Protein AF-A0A8T3UB54-F1 (afdb_monomer_lite)

Structure (mmCIF, N/CA/C/O backbone):
data_AF-A0A8T3UB54-F1
#
_entry.id   AF-A0A8T3UB54-F1
#
loop_
_atom_site.group_PDB
_atom_site.id
_atom_site.type_symbol
_atom_site.label_atom_id
_atom_site.label_alt_id
_atom_site.label_comp_id
_atom_site.label_asym_id
_atom_site.label_entity_id
_atom_site.label_seq_id
_atom_site.pdbx_PDB_ins_code
_atom_site.Cartn_x
_atom_site.Cartn_y
_atom_site.Cartn_z
_atom_site.occupancy
_atom_site.B_iso_or_equiv
_atom_site.auth_seq_id
_atom_site.auth_comp_id
_atom_site.auth_asym_id
_atom_site.auth_atom_id
_atom_site.pdbx_PDB_model_num
ATOM 1 N N . MET A 1 1 ? 8.453 32.050 11.640 1.00 33.62 1 MET A N 1
ATOM 2 C CA . MET A 1 1 ? 7.496 31.511 10.651 1.00 33.62 1 MET A CA 1
ATOM 3 C C . MET A 1 1 ? 7.573 29.992 10.718 1.00 33.62 1 MET A C 1
ATOM 5 O O . MET A 1 1 ? 8.610 29.442 10.378 1.00 33.62 1 MET A O 1
ATOM 9 N N . ARG A 1 2 ? 6.561 29.320 11.280 1.00 33.53 2 ARG A N 1
ATOM 10 C CA . ARG A 1 2 ? 6.485 27.850 11.293 1.00 33.53 2 ARG A CA 1
ATOM 11 C C . ARG A 1 2 ? 5.762 27.442 10.016 1.00 33.53 2 ARG A C 1
ATOM 13 O O . ARG A 1 2 ? 4.587 27.746 9.869 1.00 33.53 2 ARG A O 1
ATOM 20 N N . ILE A 1 3 ? 6.489 26.853 9.075 1.00 33.12 3 ILE A N 1
ATOM 21 C CA . ILE A 1 3 ? 5.892 26.294 7.864 1.00 33.12 3 ILE A CA 1
ATOM 22 C C . ILE A 1 3 ? 5.211 24.995 8.298 1.00 33.12 3 ILE A C 1
ATOM 24 O O . ILE A 1 3 ? 5.888 24.026 8.635 1.00 33.12 3 ILE A O 1
ATOM 28 N N . GLU A 1 4 ? 3.882 24.991 8.364 1.00 40.09 4 GLU A N 1
ATOM 29 C CA . GLU A 1 4 ? 3.115 23.756 8.518 1.00 40.09 4 GLU A CA 1
ATOM 30 C C . GLU A 1 4 ? 3.141 23.018 7.180 1.00 40.09 4 GLU A C 1
ATOM 32 O O . GLU A 1 4 ? 2.377 23.318 6.263 1.00 40.09 4 GLU A O 1
ATOM 37 N N . ILE A 1 5 ? 4.070 22.074 7.044 1.00 42.03 5 ILE A N 1
ATOM 38 C CA . ILE A 1 5 ? 4.097 21.156 5.908 1.00 42.03 5 ILE A CA 1
ATOM 39 C C . ILE A 1 5 ? 2.918 20.194 6.092 1.00 42.03 5 ILE A C 1
ATOM 41 O O . ILE A 1 5 ? 3.005 19.213 6.831 1.00 42.03 5 ILE A O 1
ATOM 45 N N . LYS A 1 6 ? 1.784 20.500 5.453 1.00 50.25 6 LYS A N 1
ATOM 46 C CA . LYS A 1 6 ? 0.708 19.528 5.243 1.00 50.25 6 LYS A CA 1
ATOM 47 C C . LYS A 1 6 ? 1.190 18.546 4.181 1.00 50.25 6 LYS A C 1
ATOM 49 O O . LYS A 1 6 ? 1.202 18.848 2.996 1.00 50.25 6 LYS A O 1
ATOM 54 N N . ASP A 1 7 ? 1.677 17.408 4.645 1.00 54.56 7 ASP A N 1
ATOM 55 C CA . ASP A 1 7 ? 2.254 16.354 3.818 1.00 54.56 7 ASP A CA 1
ATOM 56 C C . ASP A 1 7 ? 1.123 15.610 3.078 1.00 54.56 7 ASP A C 1
ATOM 58 O O . ASP A 1 7 ? 0.450 14.749 3.657 1.00 54.56 7 ASP A O 1
ATOM 62 N N . GLU A 1 8 ? 0.847 15.999 1.829 1.00 57.75 8 GLU A N 1
ATOM 63 C CA . GLU A 1 8 ? -0.151 15.345 0.978 1.00 57.75 8 GLU A CA 1
ATOM 64 C C . GLU A 1 8 ? 0.322 13.939 0.600 1.00 57.75 8 GLU A C 1
ATOM 66 O O . GLU A 1 8 ? 1.298 13.739 -0.124 1.00 57.75 8 GLU A O 1
ATOM 71 N N . ILE A 1 9 ? -0.387 12.927 1.096 1.00 65.88 9 ILE A N 1
ATOM 72 C CA . ILE A 1 9 ? -0.100 11.539 0.748 1.00 65.88 9 ILE A CA 1
ATOM 73 C C . ILE A 1 9 ? -0.791 11.237 -0.571 1.00 65.88 9 ILE A C 1
ATOM 75 O O . ILE A 1 9 ? -2.018 11.196 -0.639 1.00 65.88 9 ILE A O 1
ATOM 79 N N . THR A 1 10 ? -0.008 10.954 -1.604 1.00 70.44 10 THR A N 1
ATOM 80 C CA . THR A 1 10 ? -0.565 10.455 -2.860 1.00 70.44 10 THR A CA 1
ATOM 81 C C . THR A 1 10 ? -0.715 8.937 -2.780 1.00 70.44 10 THR A C 1
ATOM 83 O O . THR A 1 10 ? 0.274 8.204 -2.779 1.00 70.44 10 THR A O 1
ATOM 86 N N . LEU A 1 11 ? -1.961 8.470 -2.691 1.00 77.19 11 LEU A N 1
ATOM 87 C CA . LEU A 1 11 ? -2.327 7.055 -2.742 1.00 77.19 11 LEU A CA 1
ATOM 88 C C . LEU A 1 11 ? -2.946 6.733 -4.097 1.00 77.19 11 LEU A C 1
ATOM 90 O O . LEU A 1 11 ? -3.877 7.405 -4.542 1.00 77.19 11 LEU A O 1
ATOM 94 N N . PHE A 1 12 ? -2.460 5.674 -4.730 1.00 82.81 12 PHE A N 1
ATOM 95 C CA . PHE A 1 12 ? -2.998 5.178 -5.988 1.00 82.81 12 PHE A CA 1
ATOM 96 C C . PHE A 1 12 ? -3.802 3.904 -5.754 1.00 82.81 12 PHE A C 1
ATOM 98 O O . PHE A 1 12 ? -3.489 3.112 -4.870 1.00 82.81 12 PHE A O 1
ATOM 105 N N . ASN A 1 13 ? -4.839 3.692 -6.557 1.00 85.00 13 ASN A N 1
ATOM 106 C CA . ASN A 1 13 ? -5.579 2.433 -6.567 1.00 85.00 13 ASN A CA 1
ATOM 107 C C . ASN A 1 13 ? -4.912 1.445 -7.535 1.00 85.00 13 ASN A C 1
ATOM 109 O O . ASN A 1 13 ? -4.432 1.846 -8.597 1.00 85.00 13 ASN A O 1
ATOM 113 N N . GLY A 1 14 ? -4.921 0.159 -7.204 1.00 85.19 14 GLY A N 1
ATOM 114 C CA . GLY A 1 14 ? -4.440 -0.913 -8.076 1.00 85.19 14 GLY A CA 1
ATOM 115 C C . GLY A 1 14 ? -5.026 -2.268 -7.698 1.00 85.19 14 GLY A C 1
ATOM 116 O O . GLY A 1 14 ? -5.875 -2.364 -6.808 1.00 85.19 14 GLY A O 1
ATOM 117 N N . THR A 1 15 ? -4.545 -3.308 -8.363 1.00 87.06 15 THR A N 1
ATOM 118 C CA . THR A 1 15 ? -4.821 -4.707 -8.041 1.00 87.06 15 THR A CA 1
ATOM 119 C C . THR A 1 15 ? -3.515 -5.437 -7.741 1.00 87.06 15 THR A C 1
ATOM 121 O O . THR A 1 15 ? -2.492 -5.215 -8.387 1.00 87.06 15 THR A O 1
ATOM 124 N N . PHE A 1 16 ? -3.527 -6.295 -6.724 1.00 86.50 16 PHE A N 1
ATOM 125 C CA . PHE A 1 16 ? -2.415 -7.189 -6.417 1.00 86.50 16 PHE A CA 1
ATOM 126 C C . PHE A 1 16 ? -2.948 -8.592 -6.170 1.00 86.50 16 PHE A C 1
ATOM 128 O O . PHE A 1 16 ? -3.822 -8.773 -5.329 1.00 86.50 16 PHE A O 1
ATOM 135 N N . GLN A 1 17 ? -2.467 -9.571 -6.941 1.00 86.12 17 GLN A N 1
ATOM 136 C CA . GLN A 1 17 ? -2.981 -10.951 -6.924 1.00 86.12 17 GLN A CA 1
ATOM 137 C C . GLN A 1 17 ? -4.511 -11.045 -7.127 1.00 86.12 17 GLN A C 1
ATOM 139 O O . GLN A 1 17 ? -5.162 -11.952 -6.619 1.00 86.12 17 GLN A O 1
ATOM 144 N N . GLY A 1 18 ? -5.098 -10.098 -7.868 1.00 83.31 18 GLY A N 1
ATOM 145 C CA . GLY A 1 18 ? -6.547 -10.013 -8.087 1.00 83.31 18 GLY A CA 1
ATOM 146 C C . GLY A 1 18 ? -7.335 -9.310 -6.973 1.00 83.31 18 GLY A C 1
ATOM 147 O O . GLY A 1 18 ? -8.535 -9.095 -7.135 1.00 83.31 18 GLY A O 1
ATOM 148 N N . GLU A 1 19 ? -6.691 -8.892 -5.879 1.00 86.69 19 GLU A N 1
ATOM 149 C CA . GLU A 1 19 ? -7.334 -8.128 -4.807 1.00 86.69 19 GLU A CA 1
ATOM 150 C C . GLU A 1 19 ? -7.142 -6.612 -4.978 1.00 86.69 19 GLU A C 1
ATOM 152 O O . GLU A 1 19 ? -6.068 -6.165 -5.393 1.00 86.69 19 GLU A O 1
ATOM 157 N N . PRO A 1 20 ? -8.151 -5.786 -4.642 1.00 88.19 20 PRO A N 1
ATOM 158 C CA . PRO A 1 20 ? -8.029 -4.338 -4.709 1.00 88.19 20 PRO A CA 1
ATOM 159 C C . PRO A 1 20 ? -7.111 -3.811 -3.601 1.00 88.19 20 PRO A C 1
ATOM 161 O O . PRO A 1 20 ? -7.302 -4.081 -2.413 1.00 88.19 20 PRO A O 1
ATOM 164 N N . ILE A 1 21 ? -6.146 -2.985 -3.992 1.00 89.69 21 ILE A N 1
ATOM 165 C CA . ILE A 1 21 ? -5.135 -2.417 -3.100 1.00 89.69 21 ILE A CA 1
ATOM 166 C C . ILE A 1 21 ? -5.037 -0.901 -3.256 1.00 89.69 21 ILE A C 1
ATOM 168 O O . ILE A 1 21 ? -5.381 -0.334 -4.298 1.00 89.69 21 ILE A O 1
ATOM 172 N N . TYR A 1 22 ? -4.506 -0.254 -2.221 1.00 88.69 22 TYR A N 1
ATOM 173 C CA . TYR A 1 22 ? -3.854 1.039 -2.384 1.00 88.69 22 TYR A CA 1
ATOM 174 C C . TYR A 1 22 ? -2.352 0.815 -2.534 1.00 88.69 22 TYR A C 1
ATOM 176 O O . TYR A 1 22 ? -1.793 -0.065 -1.885 1.00 88.69 22 TYR A O 1
ATOM 184 N N . TYR A 1 23 ? -1.677 1.606 -3.357 1.00 86.62 23 TYR A N 1
ATOM 185 C CA . TYR A 1 23 ? -0.223 1.599 -3.425 1.00 86.62 23 TYR A CA 1
ATOM 186 C C . TYR A 1 23 ? 0.354 3.008 -3.404 1.00 86.62 23 TYR A C 1
ATOM 188 O O . TYR A 1 23 ? -0.277 3.975 -3.836 1.00 86.62 23 TYR A O 1
ATOM 196 N N . MET A 1 24 ? 1.584 3.106 -2.914 1.00 85.69 24 MET A N 1
ATOM 197 C CA . MET A 1 24 ? 2.392 4.319 -2.965 1.00 85.69 24 MET A CA 1
ATOM 198 C C . MET A 1 24 ? 3.754 4.012 -3.570 1.00 85.69 24 MET A C 1
ATOM 200 O O . MET A 1 24 ? 4.289 2.915 -3.412 1.00 85.69 24 MET A O 1
ATOM 204 N N . VAL A 1 25 ? 4.307 4.988 -4.282 1.00 81.62 25 VAL A N 1
ATOM 205 C CA . VAL A 1 25 ? 5.596 4.854 -4.958 1.00 81.62 25 VAL A CA 1
ATOM 206 C C . VAL A 1 25 ? 6.611 5.672 -4.183 1.00 81.62 25 VAL A C 1
ATOM 208 O O . VAL A 1 25 ? 6.506 6.893 -4.110 1.00 81.62 25 VAL A O 1
ATOM 211 N N . ALA A 1 26 ? 7.591 4.995 -3.603 1.00 81.62 26 ALA A N 1
ATOM 212 C CA . ALA A 1 26 ? 8.731 5.615 -2.950 1.00 81.62 26 ALA A CA 1
ATOM 213 C C . ALA A 1 26 ? 9.983 5.368 -3.791 1.00 81.62 26 ALA A C 1
ATOM 215 O O . ALA A 1 26 ? 10.181 4.274 -4.311 1.00 81.62 26 ALA A O 1
ATOM 216 N N . TYR A 1 27 ? 10.859 6.360 -3.905 1.00 75.44 27 TYR A N 1
ATOM 217 C CA . TYR A 1 27 ? 12.148 6.185 -4.569 1.00 75.44 27 TYR A CA 1
ATOM 218 C C . TYR A 1 27 ? 13.235 6.048 -3.511 1.00 75.44 27 TYR A C 1
ATOM 220 O O . TYR A 1 27 ? 13.407 6.931 -2.676 1.00 75.44 27 TYR A O 1
ATOM 228 N N . ASN A 1 28 ? 13.974 4.942 -3.548 1.00 73.00 28 ASN A N 1
ATOM 229 C CA . ASN A 1 28 ? 15.182 4.771 -2.749 1.00 73.00 28 ASN A CA 1
ATOM 230 C C . ASN A 1 28 ? 16.367 4.631 -3.707 1.00 73.00 28 ASN A C 1
ATOM 232 O O . ASN A 1 28 ? 16.371 3.710 -4.522 1.00 73.00 28 ASN A O 1
ATOM 236 N N . ASN A 1 29 ? 17.334 5.553 -3.649 1.00 75.06 29 ASN A N 1
ATOM 237 C CA . ASN A 1 29 ? 18.503 5.590 -4.541 1.00 75.06 29 ASN A CA 1
ATOM 238 C C . ASN A 1 29 ? 18.137 5.384 -6.027 1.00 75.06 29 ASN A C 1
ATOM 240 O O . ASN A 1 29 ? 18.621 4.458 -6.675 1.00 75.06 29 ASN A O 1
ATOM 244 N N . CYS A 1 30 ? 17.218 6.205 -6.548 1.00 69.62 30 CYS A N 1
ATOM 245 C CA . CYS A 1 30 ? 16.703 6.144 -7.928 1.00 69.62 30 CYS A CA 1
ATOM 246 C C . CYS A 1 30 ? 15.951 4.854 -8.317 1.00 69.62 30 CYS A C 1
ATOM 248 O O . CYS A 1 30 ? 15.487 4.744 -9.449 1.00 69.62 30 CYS A O 1
ATOM 250 N N . SER A 1 31 ? 15.765 3.905 -7.396 1.00 74.62 31 SER A N 1
ATOM 251 C CA . SER A 1 31 ? 14.982 2.691 -7.637 1.00 74.62 31 SER A CA 1
ATOM 252 C C . SER A 1 31 ? 13.551 2.864 -7.119 1.00 74.62 31 SER A C 1
ATOM 254 O O . SER A 1 31 ? 13.374 3.163 -5.930 1.00 74.62 31 SER A O 1
ATOM 256 N N . PRO A 1 32 ? 12.522 2.680 -7.967 1.00 79.88 32 PRO A N 1
ATOM 257 C CA . PRO A 1 32 ? 11.138 2.756 -7.528 1.00 79.88 32 PRO A CA 1
ATOM 258 C C . PRO A 1 32 ? 10.786 1.539 -6.668 1.00 79.88 32 PRO A C 1
ATOM 260 O O . PRO A 1 32 ? 10.966 0.389 -7.071 1.00 79.88 32 PRO A O 1
ATOM 263 N N . ARG A 1 33 ? 10.245 1.802 -5.484 1.00 84.94 33 ARG A N 1
ATOM 264 C CA . ARG A 1 33 ? 9.636 0.828 -4.583 1.00 84.94 33 ARG A CA 1
ATOM 265 C C . ARG A 1 33 ? 8.149 1.110 -4.510 1.00 84.94 33 ARG A C 1
ATOM 267 O O . ARG A 1 33 ? 7.735 2.236 -4.241 1.00 84.94 33 ARG A O 1
ATOM 274 N N . VAL A 1 34 ? 7.359 0.080 -4.749 1.00 86.00 34 VAL A N 1
ATOM 275 C CA . VAL A 1 34 ? 5.906 0.132 -4.667 1.00 86.00 34 VAL A CA 1
ATOM 276 C C . VAL A 1 34 ? 5.513 -0.477 -3.334 1.00 86.00 34 VAL A C 1
ATOM 278 O O . VAL A 1 34 ? 5.752 -1.655 -3.093 1.00 86.00 34 VAL A O 1
ATOM 281 N N . ILE A 1 35 ? 4.951 0.325 -2.443 1.00 88.38 35 ILE A N 1
ATOM 282 C CA . ILE A 1 35 ? 4.464 -0.153 -1.151 1.00 88.38 35 ILE A CA 1
ATOM 283 C C . ILE A 1 35 ? 2.978 -0.430 -1.311 1.00 88.38 35 ILE A C 1
ATOM 285 O O . ILE A 1 35 ? 2.220 0.468 -1.685 1.00 88.38 35 ILE A O 1
ATOM 289 N N . ILE A 1 36 ? 2.586 -1.675 -1.065 1.00 88.75 36 ILE A N 1
ATOM 290 C CA . ILE A 1 36 ? 1.231 -2.173 -1.269 1.00 88.75 36 ILE A CA 1
ATOM 291 C C . ILE A 1 36 ? 0.505 -2.221 0.069 1.00 88.75 36 ILE A C 1
ATOM 293 O O . ILE A 1 36 ? 0.983 -2.804 1.043 1.00 88.75 36 ILE A O 1
ATOM 297 N N . LEU A 1 37 ? -0.687 -1.638 0.091 1.00 88.81 37 LEU A N 1
ATOM 298 C CA . LEU A 1 37 ? -1.543 -1.505 1.256 1.00 88.81 37 LEU A CA 1
ATOM 299 C C . LEU A 1 37 ? -2.882 -2.192 1.003 1.00 88.81 37 LEU A C 1
ATOM 301 O O . LEU A 1 37 ? -3.493 -2.058 -0.062 1.00 88.81 37 LEU A O 1
ATOM 305 N N . ASN A 1 38 ? -3.384 -2.878 2.024 1.00 88.44 38 ASN A N 1
ATOM 306 C CA . ASN A 1 38 ? -4.710 -3.470 1.976 1.00 88.44 38 ASN A CA 1
ATOM 307 C C . ASN A 1 38 ? -5.783 -2.371 2.000 1.00 88.44 38 ASN A C 1
ATOM 309 O O . ASN A 1 38 ? -5.967 -1.702 3.021 1.00 88.44 38 ASN A O 1
ATOM 313 N N . LYS A 1 39 ? -6.518 -2.227 0.893 1.00 86.19 39 LYS A N 1
ATOM 314 C CA . LYS A 1 39 ? -7.556 -1.204 0.727 1.00 86.19 39 LYS A CA 1
ATOM 315 C C . LYS A 1 39 ? -8.636 -1.286 1.800 1.00 86.19 39 LYS A C 1
ATOM 317 O O . LYS A 1 39 ? -8.910 -0.299 2.473 1.00 86.19 39 LYS A O 1
ATOM 322 N N . ASN A 1 40 ? -9.183 -2.479 2.021 1.00 85.69 40 ASN A N 1
ATOM 323 C CA . ASN A 1 40 ? -10.280 -2.687 2.965 1.00 85.69 40 ASN A CA 1
ATOM 324 C C . ASN A 1 40 ? -9.872 -2.352 4.404 1.00 85.69 40 ASN A C 1
ATOM 326 O O . ASN A 1 40 ? -10.620 -1.695 5.126 1.00 85.69 40 ASN A O 1
ATOM 330 N N . LYS A 1 41 ? -8.673 -2.777 4.827 1.00 85.06 41 LYS A N 1
ATOM 331 C CA . LYS A 1 41 ? -8.154 -2.447 6.163 1.00 85.06 41 LYS A CA 1
ATOM 332 C C . LYS A 1 41 ? -7.916 -0.946 6.311 1.00 85.06 41 LYS A C 1
ATOM 334 O O . LYS A 1 41 ? -8.237 -0.385 7.353 1.00 85.06 41 LYS A O 1
ATOM 339 N N . PHE A 1 42 ? -7.378 -0.306 5.277 1.00 84.06 42 PHE A N 1
ATOM 340 C CA . PHE A 1 42 ? -7.086 1.122 5.303 1.00 84.06 42 PHE A CA 1
ATOM 341 C C . PHE A 1 42 ? -8.370 1.963 5.347 1.00 84.06 42 PHE A C 1
ATOM 343 O O . PHE A 1 42 ? -8.508 2.829 6.209 1.00 84.06 42 PHE A O 1
ATOM 350 N N . ASP A 1 43 ? -9.363 1.634 4.517 1.00 82.88 43 ASP A N 1
ATOM 351 C CA . ASP A 1 43 ? -10.675 2.292 4.517 1.00 82.88 43 ASP A CA 1
ATOM 352 C C . ASP A 1 43 ? -11.406 2.107 5.861 1.00 82.88 43 ASP A C 1
ATOM 354 O O . ASP A 1 43 ? -12.056 3.033 6.347 1.00 82.88 43 ASP A O 1
ATOM 358 N N . LEU A 1 44 ? -11.271 0.943 6.514 1.00 83.38 44 LEU A N 1
ATOM 359 C CA . LEU A 1 44 ? -11.818 0.707 7.857 1.00 83.38 44 LEU A CA 1
ATOM 360 C C . LEU A 1 44 ? -11.190 1.618 8.918 1.00 83.38 44 LEU A C 1
ATOM 362 O O . LEU A 1 44 ? -11.912 2.135 9.772 1.00 83.38 44 LEU A O 1
ATOM 366 N N . LEU A 1 45 ? -9.872 1.828 8.866 1.00 78.56 45 LEU A N 1
ATOM 367 C CA . LEU A 1 45 ? -9.168 2.724 9.790 1.00 78.56 45 LEU A CA 1
ATOM 368 C C . LEU A 1 45 ? -9.552 4.193 9.566 1.00 78.56 45 LEU A C 1
ATOM 370 O O . LEU A 1 45 ? -9.640 4.959 10.528 1.00 78.56 45 LEU A O 1
ATOM 374 N N . LEU A 1 46 ? -9.824 4.573 8.315 1.00 75.06 46 LEU A N 1
ATOM 375 C CA . LEU A 1 46 ? -10.197 5.934 7.924 1.00 75.06 46 LEU A CA 1
ATOM 376 C C . LEU A 1 46 ? -11.675 6.273 8.156 1.00 75.06 46 LEU A C 1
ATOM 378 O O . LEU A 1 46 ? -12.007 7.438 8.349 1.00 75.06 46 LEU A O 1
ATOM 382 N N . ARG A 1 47 ? -12.571 5.278 8.188 1.00 68.94 47 ARG A N 1
ATOM 383 C CA . ARG A 1 47 ? -14.040 5.444 8.138 1.00 68.94 47 ARG A CA 1
ATOM 384 C C . ARG A 1 47 ? -14.681 6.329 9.220 1.00 68.94 47 ARG A C 1
ATOM 386 O O . ARG A 1 47 ? -15.872 6.604 9.132 1.00 68.94 47 ARG A O 1
ATOM 393 N N . LYS A 1 48 ? -13.943 6.729 10.258 1.00 64.81 48 LYS A N 1
ATOM 394 C CA . LYS A 1 48 ? -14.431 7.565 11.372 1.00 64.81 48 LYS A CA 1
ATOM 395 C C . LYS A 1 48 ? -13.521 8.758 11.692 1.00 64.81 48 LYS A C 1
ATOM 397 O O . LYS A 1 48 ? -13.665 9.350 12.758 1.00 64.81 48 LYS A O 1
ATOM 402 N N . ARG A 1 49 ? -12.546 9.074 10.833 1.00 64.69 49 ARG A N 1
ATOM 403 C CA . ARG A 1 49 ? -11.495 10.057 11.130 1.00 64.69 49 ARG A CA 1
ATOM 404 C C . ARG A 1 49 ? -11.379 11.075 10.004 1.00 64.69 49 ARG A C 1
ATOM 406 O O . ARG A 1 49 ? -11.014 10.724 8.890 1.00 64.69 49 ARG A O 1
ATOM 413 N N . GLU A 1 50 ? -11.653 12.336 10.320 1.00 61.62 50 GLU A N 1
ATOM 414 C CA . 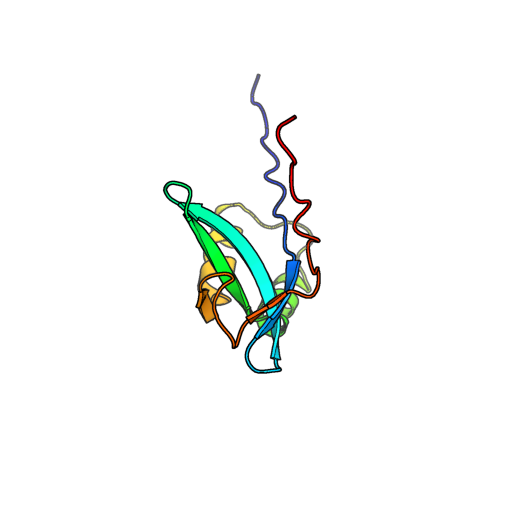GLU A 1 50 ? -11.462 13.465 9.395 1.00 61.62 50 GLU A CA 1
ATOM 415 C C . GLU A 1 50 ? -10.013 13.974 9.396 1.00 61.62 50 GLU A C 1
ATOM 417 O O . GLU A 1 50 ? -9.549 14.555 8.419 1.00 61.62 50 GLU A O 1
ATOM 422 N N . THR A 1 51 ? -9.276 13.735 10.485 1.00 63.94 51 THR A N 1
ATOM 423 C CA . THR A 1 51 ? -7.874 14.135 10.647 1.00 63.94 51 THR A CA 1
ATOM 424 C C . THR A 1 51 ? -7.075 13.029 11.335 1.00 63.94 51 THR A C 1
ATOM 426 O O . THR A 1 51 ? -7.569 12.341 12.229 1.00 63.94 51 THR A O 1
ATOM 429 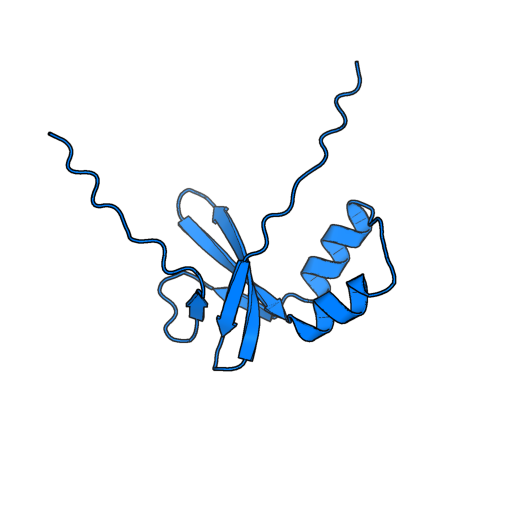N N . ILE A 1 52 ? -5.838 12.818 10.881 1.00 68.44 52 ILE A N 1
ATOM 430 C CA . ILE A 1 52 ? -4.906 11.819 11.420 1.00 68.44 52 ILE A CA 1
ATOM 431 C C . ILE A 1 52 ? -3.577 12.519 11.682 1.00 68.44 52 ILE A C 1
ATOM 433 O O . ILE A 1 52 ? -3.08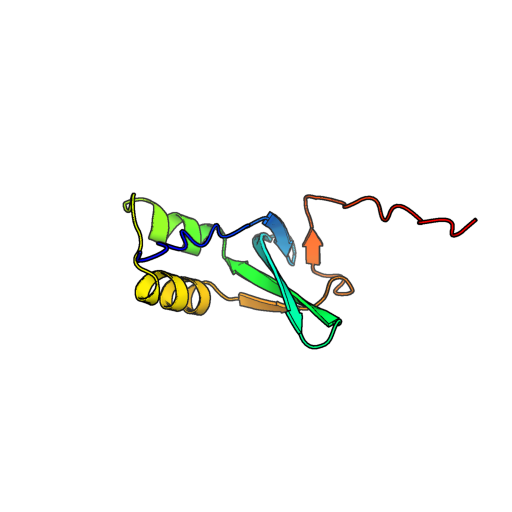0 13.254 10.828 1.00 68.44 52 ILE A O 1
ATOM 437 N N . SER A 1 53 ? -2.997 12.296 12.861 1.00 72.69 53 SER A N 1
ATOM 438 C CA . SER A 1 53 ? -1.674 12.827 13.194 1.00 72.69 53 SER A CA 1
ATOM 439 C C . SER A 1 53 ? -0.555 12.086 12.446 1.00 72.69 53 SER A C 1
ATOM 441 O O . SER A 1 53 ? -0.711 10.947 12.008 1.00 72.69 53 SER A O 1
ATOM 443 N N . PHE A 1 54 ? 0.620 12.703 12.304 1.00 68.75 54 PHE A N 1
ATOM 444 C CA . PHE A 1 54 ? 1.750 12.091 11.587 1.00 68.75 54 PHE A CA 1
ATOM 445 C C . PHE A 1 54 ? 2.210 10.745 12.189 1.00 68.75 54 PHE A C 1
ATOM 447 O O . PHE A 1 54 ? 2.599 9.826 11.463 1.00 68.75 54 PHE A O 1
ATOM 454 N N . SER A 1 55 ? 2.146 10.600 13.513 1.00 72.38 55 SER A N 1
ATOM 455 C CA . SER A 1 55 ? 2.486 9.356 14.212 1.00 72.38 55 SER A CA 1
ATOM 456 C C . SER A 1 55 ? 1.483 8.242 13.909 1.00 72.38 55 SER A C 1
ATOM 458 O O . SER A 1 55 ? 1.879 7.121 13.587 1.00 72.38 55 SER A O 1
ATOM 460 N N . GLU A 1 56 ? 0.189 8.556 13.943 1.00 72.31 56 GLU A N 1
ATOM 461 C CA . GLU A 1 56 ? -0.884 7.617 13.604 1.00 72.31 56 GLU A CA 1
ATOM 462 C C . GLU A 1 56 ? -0.845 7.218 12.130 1.00 72.31 56 GLU A C 1
ATOM 464 O O . GLU A 1 56 ? -0.997 6.041 11.814 1.00 72.31 56 GLU A O 1
ATOM 469 N N . LYS A 1 57 ? -0.546 8.173 11.238 1.00 73.38 57 LYS A N 1
ATOM 470 C CA . LYS A 1 57 ? -0.290 7.931 9.814 1.00 73.38 57 LYS A CA 1
ATOM 471 C C . LYS A 1 57 ? 0.735 6.809 9.667 1.00 73.38 57 LYS A C 1
ATOM 473 O O . LYS A 1 57 ? 0.414 5.763 9.110 1.00 73.38 57 LYS A O 1
ATOM 478 N N . SER A 1 58 ? 1.941 6.985 10.213 1.00 75.00 58 SER A N 1
ATOM 479 C CA . SER A 1 58 ? 3.020 5.991 10.100 1.00 75.00 58 SER A CA 1
ATOM 480 C C . SER A 1 58 ? 2.611 4.614 10.634 1.00 75.00 58 SER A C 1
ATOM 482 O O . SER A 1 58 ? 2.920 3.592 10.019 1.00 75.00 58 SER A O 1
ATOM 484 N N . PHE A 1 59 ? 1.870 4.583 11.743 1.00 81.75 59 PHE A N 1
ATOM 485 C CA . PHE A 1 59 ? 1.353 3.344 12.313 1.00 81.75 59 PHE A CA 1
ATOM 486 C C . PHE A 1 59 ? 0.344 2.650 11.385 1.00 81.75 59 PHE A C 1
ATOM 488 O O . PHE A 1 59 ? 0.466 1.452 11.144 1.00 81.75 59 PHE A O 1
ATOM 495 N N . TYR A 1 60 ? -0.598 3.385 10.791 1.00 80.00 60 TYR A N 1
ATOM 496 C CA . TYR A 1 60 ? -1.585 2.816 9.866 1.00 80.00 60 TYR A CA 1
ATOM 497 C C . TYR A 1 60 ? -0.968 2.295 8.584 1.00 80.00 60 TYR A C 1
ATOM 499 O O . TYR A 1 60 ? -1.341 1.210 8.146 1.00 80.00 60 TYR A O 1
ATOM 507 N N . PHE A 1 61 ? 0.012 3.006 8.023 1.00 80.94 61 PHE A N 1
ATOM 508 C CA . PHE A 1 61 ? 0.767 2.493 6.882 1.00 80.94 61 PHE A CA 1
ATOM 509 C C . PHE A 1 61 ? 1.415 1.154 7.215 1.00 80.94 61 PHE A C 1
ATOM 511 O O . PHE A 1 61 ? 1.215 0.200 6.476 1.00 80.94 61 PHE A O 1
ATOM 518 N N . LYS A 1 62 ? 2.083 1.040 8.369 1.00 82.25 62 LYS A N 1
ATOM 519 C CA . LYS A 1 62 ? 2.692 -0.223 8.810 1.00 82.25 62 LYS A CA 1
ATOM 520 C C . LYS A 1 62 ? 1.672 -1.335 9.064 1.00 82.25 62 LYS A C 1
ATOM 522 O O . LYS A 1 62 ? 1.940 -2.481 8.737 1.00 82.25 62 LYS A O 1
ATOM 527 N N . CYS A 1 63 ? 0.509 -1.024 9.636 1.00 83.00 63 CYS A N 1
ATOM 528 C CA . CYS A 1 63 ? -0.532 -2.025 9.893 1.00 83.00 63 CYS A CA 1
ATOM 529 C C . CYS A 1 63 ? -1.245 -2.503 8.620 1.00 83.00 63 CYS A C 1
ATOM 531 O O . CYS A 1 63 ? -1.736 -3.633 8.577 1.00 83.00 63 CYS A O 1
ATOM 533 N N . CYS A 1 64 ? -1.353 -1.639 7.611 1.00 86.00 64 CYS A N 1
ATOM 534 C CA . CYS A 1 64 ? -2.009 -1.946 6.344 1.00 86.00 64 CYS A CA 1
ATOM 535 C C . CYS A 1 64 ? -1.047 -2.449 5.267 1.00 86.00 64 CYS A C 1
ATOM 537 O O . CYS A 1 64 ? -1.532 -2.941 4.247 1.00 86.00 64 CYS A O 1
ATOM 539 N N . GLU A 1 65 ? 0.266 -2.337 5.477 1.00 89.25 65 GLU A N 1
ATOM 540 C CA . GLU A 1 65 ? 1.292 -2.846 4.572 1.00 89.25 65 GLU A CA 1
ATOM 541 C C . GLU A 1 65 ? 1.152 -4.357 4.399 1.00 89.25 65 GLU A C 1
ATOM 543 O O . GLU A 1 65 ? 1.165 -5.127 5.357 1.00 89.25 65 GLU A O 1
ATOM 548 N N . ILE A 1 66 ? 0.974 -4.770 3.146 1.00 87.25 66 ILE A N 1
ATOM 549 C CA . ILE A 1 66 ? 0.987 -6.177 2.753 1.00 87.25 66 ILE A CA 1
ATOM 550 C C . ILE A 1 66 ? 2.422 -6.558 2.406 1.00 87.25 66 ILE A C 1
ATOM 552 O O . ILE A 1 66 ? 2.957 -7.535 2.921 1.00 87.25 66 ILE A O 1
ATOM 556 N N . CYS A 1 67 ? 3.033 -5.794 1.500 1.00 87.56 67 CYS A N 1
ATOM 557 C CA . CYS A 1 67 ? 4.387 -6.029 1.027 1.00 87.56 67 CYS A CA 1
ATOM 558 C C . CYS A 1 67 ? 4.944 -4.798 0.303 1.00 87.56 67 CYS A C 1
ATOM 560 O O . CYS A 1 67 ? 4.220 -3.862 -0.050 1.00 87.56 67 CYS A O 1
ATOM 562 N N . VAL A 1 68 ? 6.251 -4.836 0.055 1.00 86.88 68 VAL A N 1
ATOM 563 C CA . VAL A 1 68 ? 6.954 -3.876 -0.794 1.00 86.88 68 VAL A CA 1
ATOM 564 C C . VAL A 1 68 ? 7.436 -4.612 -2.034 1.00 86.88 68 VAL A C 1
ATOM 566 O O . VAL A 1 68 ? 8.187 -5.581 -1.934 1.00 86.88 68 VAL A O 1
ATOM 569 N N . THR A 1 69 ? 7.009 -4.151 -3.201 1.00 85.88 69 THR A N 1
ATOM 570 C CA . THR A 1 69 ? 7.334 -4.743 -4.499 1.00 85.88 69 THR A CA 1
ATOM 571 C C . THR A 1 69 ? 7.927 -3.687 -5.432 1.00 85.88 69 THR A C 1
ATOM 573 O O . THR A 1 69 ? 8.290 -2.577 -5.027 1.00 85.88 69 THR A O 1
ATOM 576 N N . THR A 1 70 ? 8.090 -4.042 -6.702 1.00 85.25 70 THR A N 1
ATOM 577 C CA . THR A 1 70 ? 8.529 -3.129 -7.762 1.00 85.25 70 THR A CA 1
ATOM 578 C C . THR A 1 70 ? 7.508 -3.154 -8.894 1.00 85.25 70 THR A C 1
ATOM 580 O O . THR A 1 70 ? 6.700 -4.075 -8.984 1.00 85.25 70 THR A O 1
ATOM 583 N N . PHE A 1 71 ? 7.573 -2.182 -9.806 1.00 80.94 71 PHE A N 1
ATOM 584 C CA . PHE A 1 71 ? 6.724 -2.167 -11.005 1.00 80.94 71 PHE A CA 1
ATOM 585 C C . PHE A 1 71 ? 6.922 -3.372 -11.937 1.00 80.94 71 PHE A C 1
ATOM 587 O O . PHE A 1 71 ? 6.109 -3.588 -12.828 1.00 80.94 71 PHE A O 1
ATOM 594 N N . SER A 1 72 ? 7.997 -4.138 -11.747 1.00 80.00 72 SER A N 1
ATOM 595 C CA . SER A 1 72 ? 8.292 -5.341 -12.525 1.00 80.00 72 SER A CA 1
ATOM 596 C C . SER A 1 72 ? 7.601 -6.597 -11.980 1.00 80.00 72 SER A C 1
ATOM 598 O O . SER A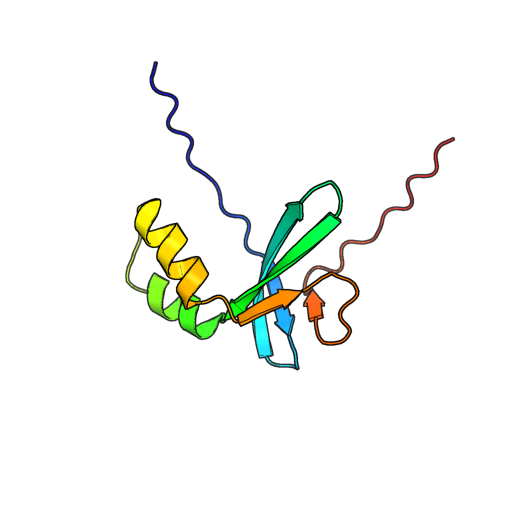 1 72 ? 7.724 -7.663 -12.584 1.00 80.00 72 SER A O 1
ATOM 600 N N . ASP A 1 73 ? 6.919 -6.507 -10.833 1.00 82.56 73 ASP A N 1
ATOM 601 C CA . ASP A 1 73 ? 6.192 -7.635 -10.255 1.00 82.56 73 ASP A CA 1
ATOM 602 C C . ASP A 1 73 ? 4.957 -7.965 -11.103 1.00 82.56 73 ASP A C 1
ATOM 604 O O . ASP A 1 73 ? 4.100 -7.118 -11.342 1.00 82.56 73 ASP A O 1
ATOM 608 N N . ARG A 1 74 ? 4.858 -9.220 -11.548 1.00 82.44 74 ARG A N 1
ATOM 609 C CA . ARG A 1 74 ? 3.751 -9.707 -12.386 1.00 82.44 74 ARG A CA 1
ATOM 610 C C . ARG A 1 74 ? 2.423 -9.758 -11.643 1.00 82.44 74 ARG A C 1
ATOM 612 O O . ARG A 1 74 ? 1.378 -9.756 -12.280 1.00 82.44 74 ARG A O 1
ATOM 619 N N . ASN A 1 75 ? 2.468 -9.837 -10.317 1.00 84.50 75 ASN A N 1
ATOM 620 C CA . ASN A 1 75 ? 1.276 -9.862 -9.484 1.00 84.50 75 ASN A CA 1
ATOM 621 C C . ASN A 1 75 ? 0.737 -8.458 -9.207 1.00 84.50 75 ASN A C 1
ATOM 623 O O . ASN A 1 75 ? -0.345 -8.351 -8.638 1.00 84.50 75 ASN A O 1
ATOM 627 N N . PHE A 1 76 ? 1.491 -7.408 -9.552 1.00 84.50 76 PHE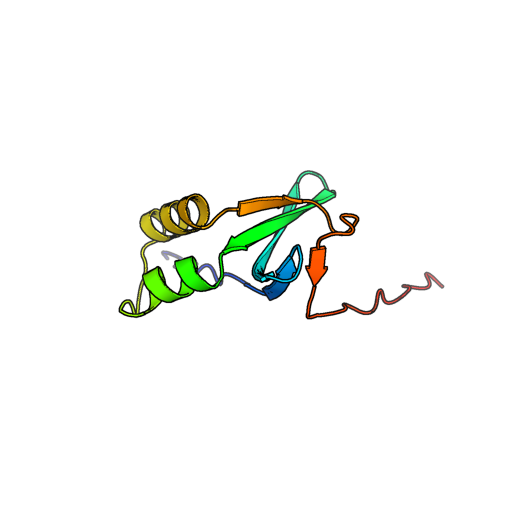 A N 1
ATOM 628 C CA . PHE A 1 76 ? 1.120 -6.020 -9.329 1.00 84.50 76 PHE A CA 1
ATOM 629 C C . PHE A 1 76 ? 0.595 -5.379 -10.610 1.00 84.50 76 PHE A C 1
ATOM 631 O O . PHE A 1 76 ? 1.300 -5.231 -11.606 1.00 84.50 76 PHE A O 1
ATOM 638 N N . GLU A 1 77 ? -0.649 -4.929 -10.547 1.00 83.19 77 GLU A N 1
ATOM 639 C CA . GLU A 1 77 ? -1.340 -4.282 -11.646 1.00 83.19 77 GLU A CA 1
ATOM 640 C C . GLU A 1 77 ? -1.774 -2.873 -11.212 1.00 83.19 77 GLU A C 1
ATOM 642 O O . GLU A 1 77 ? -2.760 -2.694 -10.489 1.00 83.19 77 GLU A O 1
ATOM 647 N N . PRO A 1 78 ? -1.045 -1.823 -11.625 1.00 79.44 78 PRO A N 1
ATOM 648 C CA . PRO A 1 78 ? -1.445 -0.458 -11.323 1.00 79.44 78 PRO A CA 1
ATOM 649 C C . PRO A 1 78 ? -2.702 -0.088 -12.124 1.00 79.44 78 PRO A C 1
ATOM 651 O O . PRO A 1 78 ? -2.765 -0.303 -13.338 1.00 79.44 78 PRO A O 1
ATOM 654 N N . GLN A 1 79 ? -3.694 0.535 -11.476 1.00 72.69 79 GLN A N 1
ATOM 655 C CA . GLN A 1 79 ? -4.898 1.000 -12.179 1.00 72.69 79 GLN A 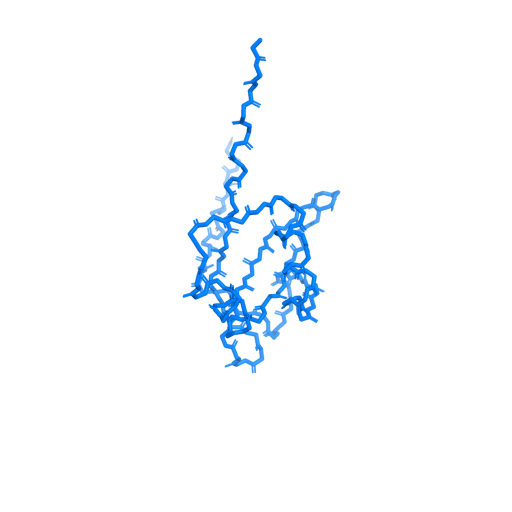CA 1
ATOM 656 C C . GLN A 1 79 ? -4.577 2.174 -13.113 1.00 72.69 79 GLN A C 1
ATOM 658 O O . GLN A 1 79 ? -5.122 2.280 -14.212 1.00 72.69 79 GLN A O 1
ATOM 663 N N . GLN A 1 80 ? -3.657 3.052 -12.703 1.00 62.59 80 GLN A N 1
ATOM 664 C CA . GLN A 1 80 ? -3.095 4.060 -13.591 1.00 62.59 80 GLN A CA 1
ATOM 665 C C . GLN A 1 80 ? -1.943 3.443 -14.383 1.00 62.59 80 GLN A C 1
ATOM 667 O O . GLN A 1 80 ? -0.803 3.404 -13.927 1.00 62.59 80 GLN A O 1
ATOM 672 N N . LYS A 1 81 ? -2.234 2.998 -15.610 1.00 57.88 81 LYS A N 1
ATOM 673 C CA . LYS A 1 81 ? -1.195 2.758 -16.616 1.00 57.88 81 LYS A CA 1
ATOM 674 C C . LYS A 1 81 ? -0.602 4.110 -16.998 1.00 57.88 81 LYS A C 1
ATOM 676 O O . LYS A 1 81 ? -1.090 4.777 -17.912 1.00 57.88 81 LYS A O 1
ATOM 681 N N . THR A 1 82 ? 0.425 4.556 -16.285 1.00 50.84 82 THR A N 1
ATOM 682 C CA . THR A 1 82 ? 1.228 5.692 -16.729 1.00 50.84 82 THR A CA 1
ATOM 683 C C . THR A 1 82 ? 1.808 5.309 -18.085 1.00 50.84 82 THR A C 1
ATOM 685 O O . THR A 1 82 ? 2.634 4.404 -18.186 1.00 50.84 82 THR A O 1
ATOM 688 N N . LYS A 1 83 ? 1.341 5.959 -19.160 1.00 47.22 83 LYS A N 1
ATOM 689 C CA . LYS A 1 83 ? 2.015 5.880 -20.458 1.00 47.22 83 LYS A CA 1
ATOM 690 C C . LYS A 1 83 ? 3.452 6.317 -20.204 1.00 47.22 83 LYS A C 1
ATOM 692 O O . LYS A 1 83 ? 3.671 7.489 -19.899 1.00 47.22 83 LYS A O 1
ATOM 697 N N . ALA A 1 84 ? 4.407 5.395 -20.307 1.00 50.50 84 ALA A N 1
ATOM 698 C CA . ALA A 1 84 ? 5.810 5.753 -20.400 1.00 50.50 84 ALA A CA 1
ATOM 699 C C . ALA A 1 84 ? 5.938 6.642 -21.641 1.00 50.50 84 ALA A C 1
ATOM 701 O O . ALA A 1 84 ? 5.898 6.162 -22.774 1.00 50.50 84 ALA A O 1
ATOM 702 N N . ARG A 1 85 ? 5.957 7.964 -21.448 1.00 49.81 85 ARG A N 1
ATOM 703 C CA . ARG A 1 85 ? 6.263 8.885 -22.535 1.00 49.81 85 ARG A CA 1
ATOM 704 C C . ARG A 1 85 ? 7.738 8.669 -22.820 1.00 49.81 85 ARG A C 1
ATOM 706 O O . ARG A 1 85 ? 8.574 9.012 -21.992 1.00 49.81 85 ARG A O 1
ATOM 713 N N . HIS A 1 86 ? 8.034 8.048 -23.956 1.00 46.34 86 HIS A N 1
ATOM 714 C CA . HIS A 1 86 ? 9.379 8.023 -24.502 1.00 46.34 86 HIS A CA 1
ATOM 715 C C . HIS A 1 86 ? 9.816 9.480 -24.691 1.00 46.34 86 HIS A C 1
ATOM 717 O O . HIS A 1 86 ? 9.323 10.167 -25.587 1.00 46.34 86 HIS A O 1
ATOM 723 N N . ILE A 1 87 ? 10.671 9.979 -23.799 1.00 52.53 87 ILE A N 1
ATOM 724 C CA . ILE A 1 87 ? 11.303 11.282 -23.974 1.00 52.53 87 ILE A CA 1
ATOM 725 C C . ILE A 1 87 ? 12.394 11.049 -25.015 1.00 52.53 87 ILE A C 1
ATOM 727 O O . ILE A 1 87 ? 13.479 10.569 -24.702 1.00 52.53 87 ILE A O 1
ATOM 731 N N . SER A 1 88 ? 12.057 11.307 -26.278 1.00 45.03 88 SER A N 1
ATOM 732 C CA . SER A 1 88 ? 13.045 11.430 -27.343 1.00 45.03 88 SER A CA 1
ATOM 733 C C . SER A 1 88 ? 13.920 12.631 -27.004 1.00 45.03 88 SER A C 1
ATOM 735 O O . SER A 1 88 ? 13.458 13.763 -27.128 1.00 45.03 88 SER A O 1
ATOM 737 N N . TYR A 1 89 ? 15.152 12.400 -26.556 1.00 49.97 89 TYR A N 1
ATOM 738 C CA . TYR A 1 89 ? 16.170 13.445 -26.582 1.00 49.97 89 TYR A CA 1
ATOM 739 C C . TYR A 1 89 ? 16.504 13.694 -28.056 1.00 49.97 89 TYR A C 1
ATOM 741 O O . TYR A 1 89 ? 17.104 12.835 -28.701 1.00 49.97 89 TYR A O 1
ATOM 749 N N . TYR A 1 90 ? 15.992 14.803 -28.590 1.00 50.94 90 TYR A N 1
ATOM 750 C CA . TYR A 1 90 ? 16.408 15.365 -29.874 1.00 50.94 90 TYR A CA 1
ATOM 751 C C . TYR A 1 90 ? 17.608 16.284 -29.655 1.00 50.94 90 TYR A C 1
ATOM 753 O O . TYR A 1 90 ? 17.623 16.960 -28.598 1.00 50.94 90 TYR A O 1
#

Sequence (90 aa):
MRIEIKDEITLFNGTFQGEPIYYMVAYNNCSPRVIILNKNKFDLLLRKRETISFSEKSFYFKCCEICVTTFSDRNFEPQQKTKARHISYY

pLDDT: mean 73.49, std 15.23, range [33.12, 89.69]

Radius of gyration: 15.51 Å; chains: 1; bounding box: 33×42×44 Å

Secondary structure (DSSP, 8-state):
-----------EEEEETTEEEEEEEEEETTEEEEEEEEHHHHHHHHTT-S---HHHHHHHHHHHEEEEE-TT-TTEEESS----------

Foldseek 3Di:
DDPPPPPDADWFWWFFQNAIWIWDWDADPNATKIFTFHPVQLCVVCVPDPDDDPVRVVVSSVVRTPDIDHPPDPRIGTPDPPPPPPPPPD